Protein AF-A0A7S1CWK2-F1 (afdb_monomer_lite)

Foldseek 3Di:
DDDDDDDDDDDDDDDDDDDDDDDDDVVVVVVVVVVVVVVVPDDDDQPLVVVQVVLCVQQVPVCVVVDPDPPDAQCCVVQDDPNHGPDPDDDDPVCCQPVVVVVCVVVVNPDHDDPCVVVVVQCPPCVPDPRPRDDPVSHALSSLVSCCVRHVVSCVVVVHDRDHRDPPPPPPDDDDDD

Organism: Cyclophora tenuis (NCBI:txid216820)

Structure (mmCIF, N/CA/C/O backbone):
data_AF-A0A7S1CWK2-F1
#
_entry.id   AF-A0A7S1CWK2-F1
#
loop_
_atom_site.group_PDB
_atom_site.id
_atom_site.type_symbol
_atom_site.label_atom_id
_atom_site.label_alt_id
_atom_site.label_comp_id
_atom_site.label_asym_id
_atom_site.label_entity_id
_atom_site.label_seq_id
_atom_site.pdbx_PDB_ins_code
_atom_site.Cartn_x
_atom_site.Cartn_y
_atom_site.Cartn_z
_atom_site.occupancy
_atom_site.B_iso_or_equiv
_atom_site.auth_seq_id
_atom_site.auth_comp_id
_atom_site.auth_asym_id
_atom_site.auth_atom_id
_atom_site.pdbx_PDB_model_num
ATOM 1 N N . GLU A 1 1 ? 117.068 3.531 0.706 1.00 40.19 1 GLU A N 1
ATOM 2 C CA . GLU A 1 1 ? 115.937 3.040 -0.100 1.00 40.19 1 GLU A CA 1
ATOM 3 C C . GLU A 1 1 ? 114.768 2.794 0.841 1.00 40.19 1 GLU A C 1
ATOM 5 O O . GLU A 1 1 ? 114.912 2.016 1.772 1.00 40.19 1 GLU A O 1
ATOM 10 N N . ALA A 1 2 ? 113.680 3.547 0.678 1.00 37.84 2 ALA A N 1
ATOM 11 C CA . ALA A 1 2 ? 112.363 3.158 1.185 1.00 37.84 2 ALA A CA 1
ATOM 12 C C . ALA A 1 2 ? 111.675 2.345 0.073 1.00 37.84 2 ALA A C 1
ATOM 14 O O . ALA A 1 2 ? 111.976 2.580 -1.102 1.00 37.84 2 ALA A O 1
ATOM 15 N N . PRO A 1 3 ? 110.826 1.370 0.424 1.00 41.75 3 PRO A N 1
ATOM 16 C CA . PRO A 1 3 ? 109.415 1.683 0.697 1.00 41.75 3 PRO A CA 1
ATOM 17 C C . PRO A 1 3 ? 108.922 0.980 1.983 1.00 41.75 3 PRO A C 1
ATOM 19 O O . PRO A 1 3 ? 109.373 -0.113 2.297 1.00 41.75 3 PRO A O 1
ATOM 22 N N . SER A 1 4 ? 108.143 1.580 2.892 1.00 32.56 4 SER A N 1
ATOM 23 C CA . SER A 1 4 ? 106.809 2.206 2.790 1.00 32.56 4 SER A CA 1
ATOM 24 C C . SER A 1 4 ? 105.721 1.254 2.273 1.00 32.56 4 SER A C 1
ATOM 26 O O . SER A 1 4 ? 105.600 1.056 1.066 1.00 32.56 4 SER A O 1
ATOM 28 N N . GLY A 1 5 ? 104.905 0.718 3.186 1.00 33.06 5 GLY A N 1
ATOM 29 C CA . GLY A 1 5 ? 103.681 -0.019 2.861 1.00 33.06 5 GLY A CA 1
ATOM 30 C C . GLY A 1 5 ? 103.165 -0.834 4.045 1.00 33.06 5 GLY A C 1
ATOM 31 O O . GLY A 1 5 ? 103.691 -1.901 4.320 1.00 33.06 5 GLY A O 1
ATOM 32 N N . GLU A 1 6 ? 102.185 -0.275 4.744 1.00 34.53 6 GLU A N 1
ATOM 33 C CA . GLU A 1 6 ? 101.617 -0.637 6.048 1.00 34.53 6 GLU A CA 1
ATOM 34 C C . GLU A 1 6 ? 101.060 -2.072 6.222 1.00 34.53 6 GLU A C 1
ATOM 36 O O . GLU A 1 6 ? 100.393 -2.633 5.355 1.00 34.53 6 GLU A O 1
ATOM 41 N N . SER A 1 7 ? 101.318 -2.591 7.429 1.00 34.97 7 SER A N 1
ATOM 42 C CA . SER A 1 7 ? 100.528 -3.499 8.290 1.00 34.97 7 SER A CA 1
ATOM 43 C C . SER A 1 7 ? 99.052 -3.075 8.430 1.00 34.97 7 SER A C 1
ATOM 45 O O . SER A 1 7 ? 98.755 -1.900 8.269 1.00 34.97 7 SER A O 1
ATOM 47 N N . ASP A 1 8 ? 98.068 -3.838 8.900 1.00 31.36 8 ASP A N 1
ATOM 48 C CA . ASP A 1 8 ? 97.868 -5.240 9.263 1.00 31.36 8 ASP A CA 1
ATOM 49 C C . ASP A 1 8 ? 96.345 -5.385 9.533 1.00 31.36 8 ASP A C 1
ATOM 51 O O . ASP A 1 8 ? 95.727 -4.493 10.108 1.00 31.36 8 ASP A O 1
ATOM 55 N N . VAL A 1 9 ? 95.781 -6.517 9.098 1.00 33.94 9 VAL A N 1
ATOM 56 C CA . VAL A 1 9 ? 94.898 -7.457 9.834 1.00 33.94 9 VAL A CA 1
ATOM 57 C C . VAL A 1 9 ? 93.521 -7.027 10.410 1.00 33.94 9 VAL A C 1
ATOM 59 O O . VAL A 1 9 ? 93.439 -6.340 11.419 1.00 33.94 9 VAL A O 1
ATOM 62 N N . ALA A 1 10 ? 92.490 -7.683 9.831 1.00 29.28 10 ALA A N 1
ATOM 63 C CA . ALA A 1 10 ? 91.243 -8.275 10.389 1.00 29.28 10 ALA A CA 1
ATOM 64 C C . ALA A 1 10 ? 90.235 -7.353 11.124 1.00 29.28 10 ALA A C 1
ATOM 66 O O . ALA A 1 10 ? 90.576 -6.298 11.620 1.00 29.28 10 ALA A O 1
ATOM 67 N N . GLU A 1 11 ? 88.935 -7.623 11.250 1.00 29.91 11 GLU A N 1
ATOM 68 C CA . GLU A 1 11 ? 88.081 -8.802 11.098 1.00 29.91 11 GLU A CA 1
ATOM 69 C C . GLU A 1 11 ? 86.623 -8.282 11.096 1.00 29.91 11 GLU A C 1
ATOM 71 O O . GLU A 1 11 ? 86.326 -7.313 11.795 1.00 29.91 11 GLU A O 1
ATOM 76 N N . SER A 1 12 ? 85.703 -8.901 10.353 1.00 31.89 12 SER A N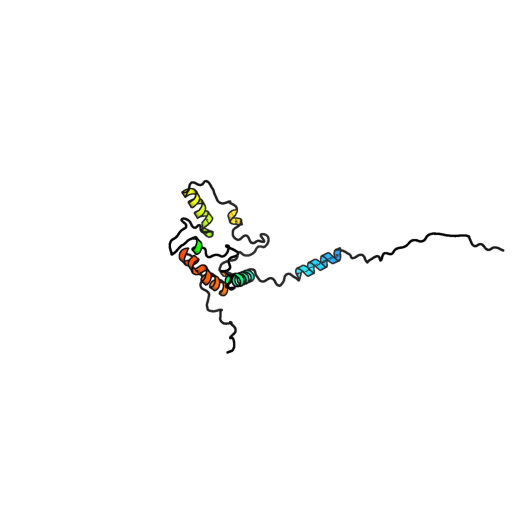 1
ATOM 77 C CA . SER A 1 12 ? 84.374 -9.325 10.847 1.00 31.89 12 SER A CA 1
ATOM 78 C C . SER A 1 12 ? 83.407 -9.616 9.696 1.00 31.89 12 SER A C 1
ATOM 80 O O . SER A 1 12 ? 83.100 -8.788 8.842 1.00 31.89 12 SER A O 1
ATOM 82 N N . VAL A 1 13 ? 82.932 -10.855 9.703 1.00 37.34 13 VAL A N 1
ATOM 83 C CA . VAL A 1 13 ? 81.811 -11.375 8.925 1.00 37.34 13 VAL A CA 1
ATOM 84 C C . VAL A 1 13 ? 80.515 -11.044 9.670 1.00 37.34 13 VAL A C 1
ATOM 86 O O . VAL A 1 13 ? 80.454 -11.276 10.875 1.00 37.34 13 VAL A O 1
ATOM 89 N N . ASN A 1 14 ? 79.477 -10.570 8.970 1.00 31.70 14 ASN A N 1
ATOM 90 C CA . ASN A 1 14 ? 78.113 -11.104 9.104 1.00 31.70 14 ASN A CA 1
ATOM 91 C C . ASN A 1 14 ? 77.142 -10.578 8.034 1.00 31.70 14 ASN A C 1
ATOM 93 O O . ASN A 1 14 ? 77.382 -9.580 7.363 1.00 31.70 14 ASN A O 1
ATOM 97 N N . THR A 1 15 ? 76.094 -11.372 7.859 1.00 40.28 15 THR A N 1
ATOM 98 C CA . THR A 1 15 ? 75.242 -11.623 6.696 1.00 40.28 15 THR A CA 1
ATOM 99 C C . THR A 1 15 ? 74.002 -10.726 6.567 1.00 40.28 15 THR A C 1
ATOM 101 O O . THR A 1 15 ? 73.661 -9.963 7.464 1.00 40.28 15 THR A O 1
ATOM 104 N N . ASP A 1 16 ? 73.304 -10.945 5.444 1.00 32.25 16 ASP A N 1
ATOM 105 C CA . ASP A 1 16 ? 71.859 -10.784 5.200 1.00 32.25 16 ASP A CA 1
ATOM 106 C C . ASP A 1 16 ? 71.368 -9.549 4.423 1.00 32.25 16 ASP A C 1
ATOM 108 O O . ASP A 1 16 ? 71.705 -8.397 4.679 1.00 32.25 16 ASP A O 1
ATOM 112 N N . GLY A 1 17 ? 70.588 -9.849 3.376 1.00 35.91 17 GLY A N 1
ATOM 113 C CA . GLY A 1 17 ? 70.229 -8.944 2.290 1.00 35.91 17 GLY A CA 1
ATOM 114 C C . GLY A 1 17 ? 69.066 -8.000 2.570 1.00 35.91 17 GLY A C 1
ATOM 115 O O . GLY A 1 17 ? 68.264 -8.213 3.471 1.00 35.91 17 GLY A O 1
ATOM 116 N N . ASN A 1 18 ? 68.919 -6.994 1.705 1.00 32.91 18 ASN A N 1
ATOM 117 C CA . ASN A 1 18 ? 67.620 -6.395 1.416 1.00 32.91 18 ASN A CA 1
ATOM 118 C C . ASN A 1 18 ? 67.660 -5.615 0.092 1.00 32.91 18 ASN A C 1
ATOM 120 O O . ASN A 1 18 ? 68.488 -4.724 -0.093 1.00 32.91 18 ASN A O 1
ATOM 124 N N . ALA A 1 19 ? 66.756 -5.945 -0.827 1.00 39.72 19 ALA A N 1
ATOM 125 C CA . ALA A 1 19 ? 66.529 -5.198 -2.054 1.00 39.72 19 ALA A CA 1
ATOM 126 C C . ALA A 1 19 ? 65.709 -3.937 -1.735 1.00 39.72 19 ALA A C 1
ATOM 128 O O . ALA A 1 19 ? 64.554 -4.032 -1.317 1.00 39.72 19 ALA A O 1
ATOM 129 N N . GLN A 1 20 ? 66.273 -2.746 -1.947 1.00 33.59 20 GLN A N 1
ATOM 130 C CA . GLN A 1 20 ? 65.508 -1.504 -1.828 1.00 33.59 20 GLN A CA 1
ATOM 131 C C . GLN A 1 20 ? 64.636 -1.302 -3.077 1.00 33.59 20 GLN A C 1
ATOM 133 O O . GLN A 1 20 ? 65.123 -1.063 -4.180 1.00 33.59 20 GLN A O 1
ATOM 138 N N . SER A 1 21 ? 63.326 -1.438 -2.874 1.00 37.03 21 SER A N 1
ATOM 139 C CA . SER A 1 21 ? 62.269 -1.193 -3.861 1.00 37.03 21 SER A CA 1
ATOM 140 C C . SER A 1 21 ? 62.138 0.303 -4.201 1.00 37.03 21 SER A C 1
ATOM 142 O O . SER A 1 21 ? 62.436 1.147 -3.352 1.00 37.03 21 SER A O 1
ATOM 144 N N . PRO A 1 22 ? 61.657 0.664 -5.407 1.00 39.69 22 PRO A N 1
ATOM 145 C CA . PRO A 1 22 ? 61.493 2.058 -5.804 1.00 39.69 22 PRO A CA 1
ATOM 146 C C . PRO A 1 22 ? 60.346 2.732 -5.037 1.00 39.69 22 PRO A C 1
ATOM 148 O O . PRO A 1 22 ? 59.266 2.165 -4.862 1.00 39.69 22 PRO A O 1
ATOM 151 N N . ILE A 1 23 ? 60.587 3.970 -4.603 1.00 40.19 23 ILE A N 1
ATOM 152 C CA . ILE A 1 23 ? 59.608 4.840 -3.946 1.00 40.19 23 ILE A CA 1
ATOM 153 C C . ILE A 1 23 ? 58.534 5.219 -4.973 1.00 40.19 23 ILE A C 1
ATOM 155 O O . ILE A 1 23 ? 58.811 5.932 -5.937 1.00 40.19 23 ILE A O 1
ATOM 159 N N . ILE A 1 24 ? 57.306 4.739 -4.774 1.00 43.16 24 ILE A N 1
ATOM 160 C CA . ILE A 1 24 ? 56.145 5.141 -5.571 1.00 43.16 24 ILE A CA 1
ATOM 161 C C . ILE A 1 24 ? 55.547 6.409 -4.953 1.00 43.16 24 ILE A C 1
ATOM 163 O O . ILE A 1 24 ? 55.112 6.396 -3.802 1.00 43.16 24 ILE A O 1
ATOM 167 N N . ASP A 1 25 ? 55.497 7.491 -5.733 1.00 45.69 25 ASP A N 1
ATOM 168 C CA . ASP A 1 25 ? 54.813 8.735 -5.375 1.00 45.69 25 ASP A CA 1
ATOM 169 C C . ASP A 1 25 ? 53.294 8.497 -5.249 1.00 45.69 25 ASP A C 1
ATOM 171 O O . ASP A 1 25 ? 52.565 8.263 -6.220 1.00 45.69 25 ASP A O 1
ATOM 175 N N . ILE A 1 26 ? 52.818 8.539 -4.006 1.00 46.59 26 ILE A N 1
ATOM 176 C CA . ILE A 1 26 ? 51.434 8.271 -3.603 1.00 46.59 26 ILE A CA 1
ATOM 177 C C . ILE A 1 26 ? 50.473 9.347 -4.162 1.00 46.59 26 ILE A C 1
ATOM 179 O O . ILE A 1 26 ? 49.282 9.074 -4.351 1.00 46.59 26 ILE A O 1
ATOM 183 N N . GLY A 1 27 ? 50.973 10.541 -4.513 1.00 40.69 27 GLY A N 1
ATOM 184 C CA . GLY A 1 27 ? 50.171 11.636 -5.068 1.00 40.69 27 GLY A CA 1
ATOM 185 C C . GLY A 1 27 ? 49.580 11.315 -6.446 1.00 40.69 27 GLY A C 1
ATOM 186 O O . GLY A 1 27 ? 48.373 11.477 -6.663 1.00 40.69 27 GLY A O 1
ATOM 187 N N . GLN A 1 28 ? 50.398 10.759 -7.344 1.00 42.66 28 GLN A N 1
ATOM 188 C CA . GLN A 1 28 ? 50.012 10.342 -8.704 1.00 42.66 28 GLN A CA 1
ATOM 189 C C . GLN A 1 28 ? 49.011 9.170 -8.708 1.00 42.66 28 GLN A C 1
ATOM 191 O O . GLN A 1 28 ? 48.104 9.099 -9.544 1.00 42.66 28 GLN A O 1
ATOM 196 N N . LEU A 1 29 ? 49.113 8.271 -7.724 1.00 40.38 29 LEU A N 1
ATOM 197 C CA . LEU A 1 29 ? 48.190 7.145 -7.546 1.00 40.38 29 LEU A CA 1
ATOM 198 C C . LEU A 1 29 ? 46.779 7.573 -7.115 1.00 40.38 29 LEU A C 1
ATOM 200 O O . LEU A 1 29 ? 45.818 6.848 -7.395 1.00 40.38 29 LEU A O 1
ATOM 204 N N . SER A 1 30 ? 46.631 8.723 -6.447 1.00 48.22 30 SER A N 1
ATOM 205 C CA . SER A 1 30 ? 45.319 9.239 -6.030 1.00 48.22 30 SER A CA 1
ATOM 206 C C . SER A 1 30 ? 44.558 9.905 -7.185 1.00 48.22 30 SER A C 1
ATOM 208 O O . SER A 1 30 ? 43.342 9.740 -7.307 1.00 48.22 30 SER A O 1
ATOM 210 N N . PHE A 1 31 ? 45.276 10.582 -8.087 1.00 44.25 31 PHE A N 1
ATOM 211 C CA . PHE A 1 31 ? 44.689 11.294 -9.224 1.00 44.25 31 PHE A CA 1
ATOM 212 C C . PHE A 1 31 ? 44.187 10.326 -10.305 1.00 44.25 31 PHE A C 1
ATOM 214 O O . PHE A 1 31 ? 43.069 10.461 -10.809 1.00 44.25 31 PHE A O 1
ATOM 221 N N . ASN A 1 32 ? 44.961 9.273 -10.587 1.00 42.47 32 ASN A N 1
ATOM 222 C CA . ASN A 1 32 ? 44.579 8.241 -11.554 1.00 42.47 32 ASN A CA 1
ATOM 223 C C . ASN A 1 32 ? 43.455 7.322 -11.042 1.00 42.47 32 ASN A C 1
ATOM 225 O O . ASN A 1 32 ? 42.659 6.826 -11.840 1.00 42.47 32 ASN A O 1
ATOM 229 N N . ARG A 1 33 ? 43.306 7.150 -9.718 1.00 48.28 33 ARG A N 1
ATOM 230 C CA . ARG A 1 33 ? 42.154 6.438 -9.135 1.00 48.28 33 ARG A CA 1
ATOM 231 C C . ARG A 1 33 ? 40.845 7.218 -9.252 1.00 48.28 33 ARG A C 1
ATOM 233 O O . ARG A 1 33 ? 39.818 6.606 -9.525 1.00 48.28 33 ARG A O 1
ATOM 240 N N . ARG A 1 34 ? 40.867 8.550 -9.119 1.00 46.97 34 ARG A N 1
ATOM 241 C CA . ARG A 1 34 ? 39.650 9.371 -9.270 1.00 46.97 34 ARG A CA 1
ATOM 242 C C . ARG A 1 34 ? 39.122 9.388 -10.703 1.00 46.97 34 ARG A C 1
ATOM 244 O O . ARG A 1 34 ? 37.917 9.285 -10.891 1.00 46.97 34 ARG A O 1
ATOM 251 N N . ARG A 1 35 ? 39.996 9.418 -11.717 1.00 46.28 35 ARG A N 1
ATOM 252 C CA . ARG A 1 35 ? 39.559 9.291 -13.121 1.00 46.28 35 ARG A CA 1
ATOM 253 C C . ARG A 1 35 ? 39.016 7.903 -13.460 1.00 46.28 35 ARG A C 1
ATOM 255 O O . ARG A 1 35 ? 38.058 7.816 -14.216 1.00 46.28 35 ARG A O 1
ATOM 262 N N . ARG A 1 36 ? 39.561 6.839 -12.860 1.00 40.25 36 ARG A N 1
ATOM 263 C CA . ARG A 1 36 ? 39.054 5.469 -13.054 1.00 40.25 36 ARG A CA 1
ATOM 264 C C . ARG A 1 36 ? 37.696 5.235 -12.387 1.00 40.25 36 ARG A C 1
ATOM 266 O O . ARG A 1 36 ? 36.904 4.460 -12.898 1.00 40.25 36 ARG A O 1
ATOM 273 N N . LEU A 1 37 ? 37.416 5.917 -11.276 1.00 44.62 37 LEU A N 1
ATOM 274 C CA . LEU A 1 37 ? 36.109 5.862 -10.613 1.00 44.62 37 LEU A CA 1
ATOM 275 C C . LEU A 1 37 ? 35.048 6.717 -11.321 1.00 44.62 37 LEU A C 1
ATOM 277 O O . LEU A 1 37 ? 33.884 6.339 -11.322 1.00 44.62 37 LEU A O 1
ATOM 281 N N . LEU A 1 38 ? 35.446 7.805 -11.986 1.00 44.56 38 LEU A N 1
ATOM 282 C CA . LEU A 1 38 ? 34.552 8.596 -12.842 1.00 44.56 38 LEU A CA 1
ATOM 283 C C . LEU A 1 38 ? 34.262 7.926 -14.199 1.00 44.56 38 LEU A C 1
ATOM 285 O O . LEU A 1 38 ? 33.244 8.223 -14.809 1.00 44.56 38 LEU A O 1
ATOM 289 N N . SER A 1 39 ? 35.112 7.004 -14.667 1.00 44.00 39 SER A N 1
ATOM 290 C CA . SER A 1 39 ? 34.847 6.196 -15.871 1.00 44.00 39 SER A CA 1
ATOM 291 C C . SER A 1 39 ? 34.128 4.871 -15.588 1.00 44.00 39 SER A C 1
ATOM 293 O O . SER A 1 39 ? 33.883 4.114 -16.518 1.00 44.00 39 SER A O 1
ATOM 295 N N . LEU A 1 40 ? 33.841 4.556 -14.319 1.00 44.44 40 LEU A N 1
ATOM 296 C CA . LEU A 1 40 ? 33.123 3.346 -13.891 1.00 44.44 40 LEU A CA 1
ATOM 297 C C . LEU A 1 40 ? 31.667 3.636 -13.480 1.00 44.44 40 LEU A C 1
ATOM 299 O O . LEU A 1 40 ? 30.990 2.748 -12.972 1.00 44.44 40 LEU A O 1
ATOM 303 N N . SER A 1 41 ? 31.174 4.863 -13.688 1.00 51.47 41 SER A N 1
ATOM 304 C CA . SER A 1 41 ? 29.821 5.286 -13.294 1.00 51.47 41 SER A CA 1
ATOM 305 C C . SER A 1 41 ? 28.856 5.460 -14.477 1.00 51.47 41 SER A C 1
ATOM 307 O O . SER A 1 41 ? 28.029 6.368 -14.448 1.00 51.47 41 SER A O 1
ATOM 309 N N . LEU A 1 42 ? 28.970 4.645 -15.529 1.00 54.53 42 LEU A N 1
ATOM 310 C CA . LEU A 1 42 ? 28.197 4.839 -16.767 1.00 54.53 42 LEU A CA 1
ATOM 311 C C . LEU A 1 42 ? 27.297 3.671 -17.193 1.00 54.53 42 LEU A C 1
ATOM 313 O O . LEU A 1 42 ? 26.751 3.745 -18.280 1.00 54.53 42 LEU A O 1
ATOM 317 N N . ASP A 1 43 ? 27.059 2.676 -16.331 1.00 59.38 43 ASP A N 1
ATOM 318 C CA . ASP A 1 43 ? 26.145 1.555 -16.631 1.00 59.38 43 ASP A CA 1
ATOM 319 C C . ASP A 1 43 ? 25.229 1.202 -15.442 1.00 59.38 43 ASP A C 1
ATOM 321 O O . ASP A 1 43 ? 25.024 0.031 -15.124 1.00 59.38 43 ASP A O 1
ATOM 325 N N . ARG A 1 44 ? 24.713 2.194 -14.706 1.00 67.38 44 ARG A N 1
ATOM 326 C CA . ARG A 1 44 ? 23.560 1.936 -13.829 1.00 67.38 44 ARG A CA 1
ATOM 327 C C . ARG A 1 44 ? 22.299 2.265 -14.601 1.00 67.38 44 ARG A C 1
ATOM 329 O O . ARG A 1 44 ? 22.210 3.346 -15.181 1.00 67.38 44 ARG A O 1
ATOM 336 N N . ASP A 1 45 ? 21.355 1.334 -14.600 1.00 80.94 45 ASP A N 1
ATOM 337 C CA . ASP A 1 45 ? 20.040 1.591 -15.159 1.00 80.94 45 ASP A CA 1
ATOM 338 C C . ASP A 1 45 ? 19.393 2.782 -14.431 1.00 80.94 45 ASP A C 1
ATOM 340 O O . ASP A 1 45 ? 19.665 3.019 -13.245 1.00 80.94 45 ASP A O 1
ATOM 344 N N . PRO A 1 46 ? 18.531 3.554 -15.112 1.00 83.12 46 PRO A N 1
ATOM 345 C CA . PRO A 1 46 ? 17.759 4.586 -14.441 1.00 83.12 46 PRO A CA 1
ATOM 346 C C . PRO A 1 46 ? 16.886 3.963 -13.332 1.00 83.12 46 PRO A C 1
ATOM 348 O O . PRO A 1 46 ? 16.436 2.821 -13.483 1.00 83.12 46 PRO A O 1
ATOM 351 N N . PRO A 1 47 ? 16.594 4.693 -12.237 1.00 83.06 47 PRO A N 1
ATOM 352 C CA . PRO A 1 47 ? 15.850 4.163 -11.087 1.00 83.06 47 PRO A CA 1
ATOM 353 C C . PRO A 1 47 ? 14.520 3.485 -11.446 1.00 83.06 47 PRO A C 1
ATOM 355 O O . PRO A 1 47 ? 14.142 2.484 -10.840 1.00 83.06 47 PRO A O 1
ATOM 358 N N . GLN A 1 48 ? 13.828 3.997 -12.465 1.00 87.00 48 GLN A N 1
ATOM 359 C CA . GLN A 1 48 ? 12.595 3.417 -12.992 1.00 87.00 48 GLN A CA 1
ATOM 360 C C . GLN A 1 48 ? 12.817 2.014 -13.561 1.00 87.00 48 GLN A C 1
ATOM 362 O O . GLN A 1 48 ? 12.045 1.095 -13.293 1.00 87.00 48 GLN A O 1
ATOM 367 N N . LEU A 1 49 ? 13.885 1.826 -14.336 1.00 88.69 49 LEU A N 1
ATOM 368 C CA . LEU A 1 49 ? 14.200 0.535 -14.934 1.00 88.69 49 LEU A CA 1
ATOM 369 C C . LEU A 1 49 ? 14.638 -0.472 -13.863 1.00 88.69 49 LEU A C 1
ATOM 371 O O . LEU A 1 49 ? 14.198 -1.620 -13.898 1.00 88.69 49 LEU A O 1
ATOM 375 N N . GLU A 1 50 ? 15.419 -0.035 -12.873 1.00 88.62 50 GLU A N 1
ATOM 376 C CA . GLU A 1 50 ? 15.774 -0.860 -11.708 1.00 88.62 50 GLU A CA 1
ATOM 377 C C . GLU A 1 50 ? 14.531 -1.327 -10.936 1.00 88.62 50 GLU A C 1
ATOM 379 O O . GLU A 1 50 ? 14.410 -2.509 -10.604 1.00 88.62 50 GLU A O 1
ATOM 384 N N . LEU A 1 51 ? 13.561 -0.434 -10.699 1.00 88.50 51 LEU A N 1
ATOM 385 C CA . LEU A 1 51 ? 12.304 -0.803 -10.047 1.00 88.50 51 LEU A CA 1
ATOM 386 C C . LEU A 1 51 ? 11.544 -1.859 -10.839 1.00 88.50 51 LEU A C 1
ATOM 388 O O . LEU A 1 51 ? 11.139 -2.865 -10.263 1.00 88.50 51 LEU A O 1
ATOM 392 N N . ASN A 1 52 ? 11.340 -1.645 -12.137 1.00 94.00 52 ASN A N 1
ATOM 393 C CA . ASN A 1 52 ? 10.574 -2.582 -12.952 1.00 94.00 52 ASN A CA 1
ATOM 394 C C . ASN A 1 52 ? 11.263 -3.949 -13.022 1.00 94.00 52 ASN A C 1
ATOM 396 O O . ASN A 1 52 ? 10.623 -4.964 -12.758 1.00 94.00 52 ASN A O 1
ATOM 400 N N . LYS A 1 53 ? 12.589 -3.992 -13.219 1.00 92.25 53 LYS A N 1
ATOM 401 C CA . LYS A 1 53 ? 13.367 -5.242 -13.141 1.00 92.25 53 LYS A CA 1
ATOM 402 C C . LYS A 1 53 ? 13.195 -5.938 -11.793 1.00 92.25 53 LYS A C 1
ATOM 404 O O . LYS A 1 53 ? 13.017 -7.159 -11.742 1.00 92.25 53 LYS A O 1
ATOM 409 N N . TRP A 1 54 ? 13.216 -5.179 -10.697 1.00 88.38 54 TRP A N 1
ATOM 410 C CA . TRP A 1 54 ? 12.968 -5.719 -9.365 1.00 88.38 54 TRP A CA 1
ATOM 411 C C . TRP A 1 54 ? 11.550 -6.291 -9.242 1.00 88.38 54 TRP A C 1
ATOM 413 O O . TRP A 1 54 ? 11.405 -7.427 -8.786 1.00 88.38 54 TRP A O 1
ATOM 423 N N . ILE A 1 55 ? 10.519 -5.569 -9.693 1.00 90.88 55 ILE A N 1
ATOM 424 C CA . ILE A 1 55 ? 9.121 -6.027 -9.674 1.00 90.88 55 ILE A CA 1
ATOM 425 C C . ILE A 1 55 ? 8.981 -7.311 -10.489 1.00 90.88 55 ILE A C 1
ATOM 427 O O . ILE A 1 55 ? 8.489 -8.309 -9.963 1.00 90.88 55 ILE A O 1
ATOM 431 N N . HIS A 1 56 ? 9.470 -7.334 -11.730 1.00 92.69 56 HIS A N 1
ATOM 432 C CA . HIS A 1 56 ? 9.406 -8.506 -12.607 1.00 92.69 56 HIS A CA 1
ATOM 433 C C . HIS A 1 56 ? 10.069 -9.717 -11.960 1.00 92.69 56 HIS A C 1
ATOM 435 O O . HIS A 1 56 ? 9.497 -10.804 -11.924 1.00 92.69 56 HIS A O 1
ATOM 441 N N . HIS A 1 57 ? 11.253 -9.532 -11.378 1.00 88.00 57 HIS A N 1
ATOM 442 C CA . HIS A 1 57 ? 11.962 -10.603 -10.693 1.00 88.00 57 HIS A CA 1
ATOM 443 C C . HIS A 1 57 ? 11.197 -11.106 -9.454 1.00 88.00 57 HIS A C 1
ATOM 445 O O . HIS A 1 57 ? 11.088 -12.317 -9.221 1.00 88.00 57 HIS A O 1
ATOM 451 N N . LYS A 1 58 ? 10.658 -10.190 -8.639 1.00 85.62 58 LYS A N 1
ATOM 452 C CA . LYS A 1 58 ? 9.981 -10.538 -7.382 1.00 85.62 58 LYS A CA 1
ATOM 453 C C . LYS A 1 58 ? 8.584 -11.114 -7.581 1.00 85.62 58 LYS A C 1
ATOM 455 O O . LYS A 1 58 ? 8.218 -11.995 -6.805 1.00 85.62 58 LYS A O 1
ATOM 460 N N . LEU A 1 59 ? 7.836 -10.630 -8.566 1.00 87.94 59 LEU A N 1
ATOM 461 C CA . LEU A 1 59 ? 6.443 -11.003 -8.814 1.00 87.94 59 LEU A CA 1
ATOM 462 C C . LEU A 1 59 ? 6.314 -12.053 -9.926 1.00 87.94 59 LEU A C 1
ATOM 464 O O . LEU A 1 59 ? 5.540 -12.995 -9.791 1.00 87.94 59 LEU A O 1
ATOM 468 N N . GLY A 1 60 ? 7.124 -11.964 -10.983 1.00 85.94 60 GLY A N 1
ATOM 469 C CA . GLY A 1 60 ? 7.051 -12.854 -12.148 1.00 85.94 60 GLY A CA 1
ATOM 470 C C . GLY A 1 60 ? 7.680 -14.237 -11.957 1.00 85.94 60 GLY A C 1
ATOM 471 O O . GLY A 1 60 ? 7.466 -15.128 -12.771 1.00 85.94 60 GLY A O 1
ATOM 472 N N . SER A 1 61 ? 8.441 -14.471 -10.882 1.00 77.00 61 SER A N 1
ATOM 473 C CA . SER A 1 61 ? 9.134 -15.755 -10.671 1.00 77.00 61 SER A CA 1
ATOM 474 C C . SER A 1 61 ? 8.233 -16.907 -10.201 1.00 77.00 61 SER A C 1
ATOM 476 O O . SER A 1 61 ? 8.736 -18.010 -9.988 1.00 77.00 61 SER A O 1
ATOM 478 N N . GLY A 1 62 ? 6.935 -16.677 -9.957 1.00 66.38 62 GLY A N 1
ATOM 479 C CA . GLY A 1 62 ? 5.991 -17.687 -9.438 1.00 66.38 62 GLY A CA 1
ATOM 480 C C . GLY A 1 62 ? 6.305 -18.195 -8.019 1.00 66.38 62 GLY A C 1
ATOM 481 O O . GLY A 1 62 ? 5.494 -18.871 -7.393 1.00 66.38 62 GLY A O 1
ATOM 482 N N . ARG A 1 63 ? 7.464 -17.819 -7.460 1.00 62.81 63 ARG A N 1
ATOM 483 C CA . ARG A 1 63 ? 7.925 -18.136 -6.099 1.00 62.81 63 ARG A CA 1
ATOM 484 C C . ARG A 1 63 ? 7.306 -17.247 -5.029 1.00 62.81 63 ARG A C 1
ATOM 486 O O . ARG A 1 63 ? 7.662 -17.361 -3.862 1.00 62.81 63 ARG A O 1
ATOM 493 N N . PHE A 1 64 ? 6.377 -16.380 -5.412 1.00 58.59 64 PHE A N 1
ATOM 494 C CA . PHE A 1 64 ? 5.683 -15.480 -4.503 1.00 58.59 64 PHE A CA 1
ATOM 495 C C . PHE A 1 64 ? 4.977 -16.224 -3.353 1.00 58.59 64 PHE A C 1
ATOM 497 O O . PHE A 1 64 ? 4.899 -15.715 -2.239 1.00 58.59 64 PHE A O 1
ATOM 504 N N . LEU A 1 65 ? 4.555 -17.469 -3.602 1.00 55.59 65 LEU A N 1
ATOM 505 C CA . LEU A 1 65 ? 3.901 -18.336 -2.619 1.00 55.59 65 LEU A CA 1
ATOM 506 C C . LEU A 1 65 ? 4.876 -19.103 -1.700 1.00 55.59 65 LEU A C 1
ATOM 508 O O . LEU A 1 65 ? 4.435 -19.696 -0.719 1.00 55.59 65 LEU A O 1
ATOM 512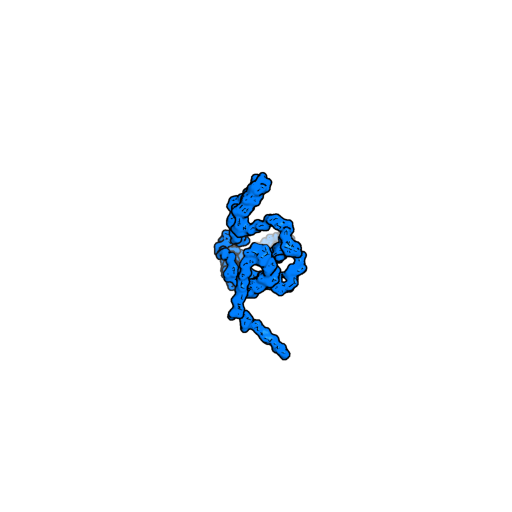 N N . HIS A 1 66 ? 6.190 -19.099 -1.968 1.00 55.22 66 HIS A N 1
ATOM 513 C CA . HIS A 1 66 ? 7.208 -19.635 -1.050 1.00 55.22 66 HIS A CA 1
ATOM 514 C C . HIS A 1 66 ? 7.719 -18.499 -0.151 1.00 55.22 66 HIS A C 1
ATOM 516 O O . HIS A 1 66 ? 8.719 -17.827 -0.404 1.00 55.22 66 HIS A O 1
ATOM 522 N N . MET A 1 67 ? 6.911 -18.239 0.870 1.00 52.81 67 MET A N 1
ATOM 523 C CA . MET A 1 67 ? 6.963 -17.108 1.788 1.00 52.81 67 MET A CA 1
ATOM 524 C C . MET A 1 67 ? 8.086 -17.213 2.825 1.00 52.81 67 MET A C 1
ATOM 526 O O . MET A 1 67 ? 7.889 -17.754 3.907 1.00 52.81 67 MET A O 1
ATOM 530 N N . GLU A 1 68 ? 9.243 -16.616 2.539 1.00 53.31 68 GLU A N 1
ATOM 531 C CA . GLU A 1 68 ? 10.218 -16.257 3.586 1.00 53.31 68 GLU A CA 1
ATOM 532 C C . GLU A 1 68 ? 10.109 -14.784 4.023 1.00 53.31 68 GLU A C 1
ATOM 534 O O . GLU A 1 68 ? 10.720 -14.386 5.009 1.00 53.31 68 GLU A O 1
ATOM 539 N N . THR A 1 69 ? 9.320 -13.946 3.334 1.00 57.53 69 THR A N 1
ATOM 540 C CA . THR A 1 69 ? 9.185 -12.522 3.690 1.00 57.53 69 THR A CA 1
ATOM 541 C C . THR A 1 69 ? 7.747 -12.019 3.560 1.00 57.53 69 THR A C 1
ATOM 543 O O . THR A 1 69 ? 7.263 -11.753 2.461 1.00 57.53 69 THR A O 1
ATOM 546 N N . ALA A 1 70 ? 7.087 -11.818 4.707 1.00 64.56 70 ALA A N 1
ATOM 547 C CA . ALA A 1 70 ? 5.713 -11.310 4.839 1.00 64.56 70 ALA A CA 1
ATOM 548 C C . ALA A 1 70 ? 5.480 -9.918 4.210 1.00 64.56 70 ALA A C 1
ATOM 550 O O . ALA A 1 70 ? 4.342 -9.502 4.024 1.00 64.56 70 ALA A O 1
ATOM 551 N N . HIS A 1 71 ? 6.547 -9.209 3.832 1.00 68.56 71 HIS A N 1
ATOM 552 C CA . HIS A 1 71 ? 6.515 -7.856 3.262 1.00 68.56 71 HIS A CA 1
ATOM 553 C C . HIS A 1 71 ? 5.819 -7.731 1.900 1.00 68.56 71 HIS A C 1
ATOM 555 O O . HIS A 1 71 ? 5.705 -6.626 1.382 1.00 68.56 71 HIS A O 1
ATOM 561 N N . ARG A 1 72 ? 5.414 -8.847 1.288 1.00 76.56 72 ARG A N 1
ATOM 562 C CA . ARG A 1 72 ? 4.787 -8.872 -0.037 1.00 76.56 72 ARG A CA 1
ATOM 563 C C . ARG A 1 72 ? 3.462 -9.624 -0.043 1.00 76.56 72 ARG A C 1
ATOM 565 O O . ARG A 1 72 ? 2.943 -9.888 -1.107 1.00 76.56 72 ARG A O 1
ATOM 572 N N . LEU A 1 73 ? 2.915 -10.028 1.101 1.00 84.75 73 LEU A N 1
ATOM 573 C CA . LEU A 1 73 ? 1.632 -10.731 1.070 1.00 84.75 73 LEU A CA 1
ATOM 574 C C . LEU A 1 73 ? 0.489 -9.785 0.698 1.00 84.75 73 LEU A C 1
ATOM 576 O O . LEU A 1 73 ? 0.484 -8.649 1.177 1.00 84.75 73 LEU A O 1
ATOM 580 N N . PRO A 1 74 ? -0.491 -10.256 -0.093 1.00 90.50 74 PRO A N 1
ATOM 581 C CA . PRO A 1 74 ? -1.722 -9.520 -0.308 1.00 90.50 74 PRO A CA 1
ATOM 582 C C . PRO A 1 74 ? -2.396 -9.204 1.028 1.00 90.50 74 PRO A C 1
ATOM 584 O O . PRO A 1 74 ? -2.561 -10.078 1.886 1.00 90.50 74 PRO A O 1
ATOM 587 N N . GLN A 1 75 ? -2.765 -7.943 1.216 1.00 90.94 75 GLN A N 1
ATOM 588 C CA . GLN A 1 75 ? -3.299 -7.441 2.478 1.00 90.94 75 GLN A CA 1
ATOM 589 C C . GLN A 1 75 ? -4.694 -7.998 2.770 1.00 90.94 75 GLN A C 1
ATOM 591 O O . GLN A 1 75 ? -5.030 -8.221 3.935 1.00 90.94 75 GLN A O 1
ATOM 596 N N . HIS A 1 76 ? -5.495 -8.290 1.739 1.00 91.88 76 HIS A N 1
ATOM 597 C CA . HIS A 1 76 ? -6.839 -8.842 1.896 1.00 91.88 76 HIS A CA 1
ATOM 598 C C . HIS A 1 76 ? -6.845 -10.152 2.687 1.00 91.88 76 HIS A C 1
ATOM 600 O O . HIS A 1 76 ? -7.797 -10.396 3.421 1.00 91.88 76 HIS A O 1
ATOM 606 N N . LEU A 1 77 ? -5.767 -10.945 2.621 1.00 90.62 77 LEU A N 1
ATOM 607 C CA . LEU A 1 77 ? -5.621 -12.193 3.380 1.00 90.62 77 LEU A CA 1
ATOM 608 C C . LEU A 1 77 ? -5.615 -11.981 4.903 1.00 90.62 77 LEU A C 1
ATOM 610 O O . LEU A 1 77 ? -5.880 -12.917 5.654 1.00 90.62 77 LEU A O 1
ATOM 614 N N . TYR A 1 78 ? -5.316 -10.763 5.360 1.00 89.69 78 TYR A N 1
ATOM 615 C CA . TYR A 1 78 ? -5.295 -10.382 6.775 1.00 89.69 78 TYR A CA 1
ATOM 616 C C . TYR A 1 78 ? -6.484 -9.512 7.179 1.00 89.69 78 TYR A C 1
ATOM 618 O O . TYR A 1 78 ? -6.805 -9.422 8.362 1.00 89.69 78 TYR A O 1
ATOM 626 N N . VAL A 1 79 ? -7.134 -8.870 6.209 1.00 93.31 79 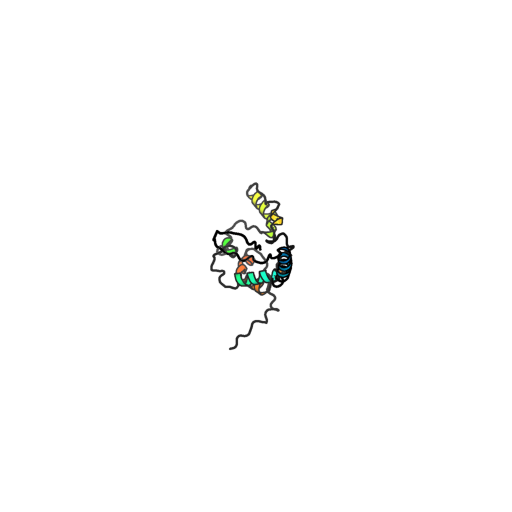VAL A N 1
ATOM 627 C CA . VAL A 1 79 ? -8.289 -7.999 6.450 1.00 93.31 79 VAL A CA 1
ATOM 628 C C . VAL A 1 79 ? -9.605 -8.770 6.345 1.00 93.31 79 VAL A C 1
ATOM 630 O O . VAL A 1 79 ? -10.542 -8.460 7.080 1.00 93.31 79 VAL A O 1
ATOM 633 N N . TYR A 1 80 ? -9.678 -9.785 5.482 1.00 92.44 80 TYR A N 1
ATOM 634 C CA . TYR A 1 80 ? -10.905 -10.504 5.149 1.00 92.44 80 TYR A CA 1
ATOM 635 C C . TYR A 1 80 ? -10.762 -12.020 5.313 1.00 92.44 80 TYR A C 1
ATOM 637 O O . TYR A 1 80 ? -9.706 -12.607 5.090 1.00 92.44 80 TYR A O 1
ATOM 645 N N . LYS A 1 81 ? -11.875 -12.673 5.653 1.00 90.56 81 LYS A N 1
ATOM 646 C CA . LYS A 1 81 ? -12.046 -14.128 5.601 1.00 90.56 81 LYS A CA 1
ATOM 647 C C . LYS A 1 81 ? -13.410 -14.442 5.008 1.00 90.56 81 LYS A C 1
ATOM 649 O O . LYS A 1 81 ? -14.417 -14.098 5.619 1.00 90.56 81 LYS A O 1
ATOM 654 N N . ASN A 1 82 ? -13.439 -15.131 3.865 1.00 86.06 82 ASN A N 1
ATOM 655 C CA . ASN A 1 82 ? -14.675 -15.490 3.154 1.00 86.06 82 ASN A CA 1
ATOM 656 C C . ASN A 1 82 ? -15.625 -14.278 3.031 1.00 86.06 82 ASN A C 1
ATOM 658 O O . ASN A 1 82 ? -16.726 -14.297 3.578 1.00 86.06 82 ASN A O 1
ATOM 662 N N . ASP A 1 83 ? -15.130 -13.186 2.443 1.00 83.50 83 ASP A N 1
ATOM 663 C CA . ASP A 1 83 ? -15.832 -11.899 2.257 1.00 83.50 83 ASP A CA 1
ATOM 664 C C . ASP A 1 83 ? -16.227 -11.147 3.540 1.00 83.50 83 ASP A C 1
ATOM 666 O O . ASP A 1 83 ? -16.754 -10.038 3.495 1.00 83.50 83 ASP A O 1
ATOM 670 N N . THR A 1 84 ? -15.924 -11.702 4.714 1.00 90.25 84 THR A N 1
ATOM 671 C CA . THR A 1 84 ? -16.169 -11.050 6.000 1.00 90.25 84 THR A CA 1
ATOM 672 C C . THR A 1 84 ? -14.932 -10.280 6.434 1.00 90.25 84 THR A C 1
ATOM 674 O O . THR A 1 84 ? -13.863 -10.867 6.609 1.00 90.25 84 THR A O 1
ATOM 677 N N . LYS A 1 85 ? -15.072 -8.968 6.647 1.00 93.19 85 LYS A N 1
ATOM 678 C CA . LYS A 1 85 ? -14.005 -8.136 7.213 1.00 93.19 85 LYS A CA 1
ATOM 679 C C . LYS A 1 85 ? -13.758 -8.537 8.672 1.00 93.19 85 LYS A C 1
ATOM 681 O O . LYS A 1 85 ? -14.682 -8.513 9.479 1.00 93.19 85 LYS A O 1
ATOM 686 N N . LEU A 1 86 ? -12.523 -8.908 9.001 1.00 94.00 86 LEU A N 1
ATOM 687 C CA . LEU A 1 86 ? -12.101 -9.309 10.349 1.00 94.00 86 LEU A CA 1
ATOM 688 C C . LEU A 1 86 ? -11.482 -8.165 11.155 1.00 94.00 86 LEU A C 1
ATOM 690 O O . LEU A 1 86 ? -11.425 -8.238 12.378 1.00 94.00 86 LEU A O 1
ATOM 694 N N . ILE A 1 87 ? -10.976 -7.142 10.467 1.00 93.12 87 ILE A N 1
ATOM 695 C CA . ILE A 1 87 ? -10.273 -6.013 11.075 1.00 93.12 87 ILE A CA 1
ATOM 696 C C . ILE A 1 87 ? -11.200 -4.798 11.109 1.00 93.12 87 ILE A C 1
ATOM 698 O O . ILE A 1 87 ? -11.666 -4.342 10.063 1.00 93.12 87 ILE A O 1
ATOM 702 N N . ASP A 1 88 ? -11.425 -4.236 12.297 1.00 93.38 88 ASP A N 1
ATOM 703 C CA . ASP A 1 88 ? -12.297 -3.068 12.477 1.00 93.38 88 ASP A CA 1
ATOM 704 C C . ASP A 1 88 ? -11.777 -1.863 11.681 1.00 93.38 88 ASP A C 1
ATOM 706 O O . ASP A 1 88 ? -12.482 -1.281 10.846 1.00 93.38 88 ASP A O 1
ATOM 710 N N . HIS A 1 89 ? -10.489 -1.558 11.853 1.00 93.81 89 HIS A N 1
ATOM 711 C CA . HIS A 1 89 ? -9.841 -0.374 11.301 1.00 93.81 89 HIS A CA 1
ATOM 712 C C . HIS A 1 89 ? -8.639 -0.747 10.432 1.00 93.81 89 HIS A C 1
ATOM 714 O O . HIS A 1 89 ? -7.688 -1.366 10.900 1.00 93.81 89 HIS A O 1
ATOM 720 N N . VAL A 1 90 ? -8.670 -0.323 9.170 1.00 93.62 90 VAL A N 1
ATOM 721 C CA . VAL A 1 90 ? -7.530 -0.387 8.249 1.00 93.62 90 VAL A CA 1
ATOM 722 C C . VAL A 1 90 ? -7.187 1.052 7.915 1.00 93.62 90 VAL A C 1
ATOM 724 O O . VAL A 1 90 ? -8.028 1.747 7.350 1.00 93.62 90 VAL A O 1
ATOM 727 N N . LEU A 1 91 ? -6.003 1.502 8.328 1.00 93.81 91 LEU A N 1
ATOM 728 C CA . LEU A 1 91 ? -5.559 2.871 8.091 1.00 93.81 91 LEU A CA 1
ATOM 729 C C . LEU A 1 91 ? -4.795 2.959 6.775 1.00 93.81 91 LEU A C 1
ATOM 731 O O . LEU A 1 91 ? -3.870 2.183 6.529 1.00 93.81 91 LEU A O 1
ATOM 735 N N . ARG A 1 92 ? -5.162 3.937 5.958 1.00 90.69 92 ARG A N 1
ATOM 736 C CA . ARG A 1 92 ? -4.531 4.242 4.683 1.00 90.69 92 ARG A CA 1
ATOM 737 C C . ARG A 1 92 ? -3.270 5.041 4.914 1.00 90.69 92 ARG A C 1
ATOM 739 O O . ARG A 1 92 ? -3.281 6.073 5.587 1.00 90.69 92 ARG A O 1
ATOM 746 N N . TYR A 1 93 ? -2.165 4.583 4.338 1.00 86.44 93 TYR A N 1
ATOM 747 C CA . TYR A 1 93 ? -0.885 5.252 4.531 1.00 86.44 93 TYR A CA 1
ATOM 748 C C . TYR A 1 93 ? -0.919 6.689 3.999 1.00 86.44 93 TYR A C 1
ATOM 750 O O . TYR A 1 93 ? -0.348 7.581 4.619 1.00 86.44 93 TYR A O 1
ATOM 758 N N . GLU A 1 94 ? -1.614 6.935 2.890 1.00 86.62 94 GLU A N 1
ATOM 759 C CA . GLU A 1 94 ? -1.807 8.235 2.250 1.00 86.62 94 GLU A CA 1
ATOM 760 C C . GLU A 1 94 ? -2.655 9.207 3.092 1.00 86.62 94 GLU A C 1
ATOM 762 O O . GLU A 1 94 ? -2.335 10.398 3.140 1.00 86.62 94 GLU A O 1
ATOM 767 N N . GLU A 1 95 ? -3.631 8.706 3.856 1.00 90.06 95 GLU A N 1
ATOM 768 C CA . GLU A 1 95 ? -4.517 9.499 4.727 1.00 90.06 95 GLU A CA 1
ATOM 769 C C . GLU A 1 95 ? -4.109 9.457 6.214 1.00 90.06 95 GLU A C 1
ATOM 771 O O . GLU A 1 95 ? -4.791 10.041 7.064 1.00 90.06 95 GLU A O 1
ATOM 776 N N . LEU A 1 96 ? -2.975 8.819 6.535 1.00 90.62 96 LEU A N 1
ATOM 777 C CA . LEU A 1 96 ? -2.546 8.481 7.898 1.00 90.62 96 LEU A CA 1
ATOM 778 C C . LEU A 1 96 ? -2.516 9.686 8.849 1.00 90.62 96 LEU A C 1
ATOM 780 O O . LEU A 1 96 ? -2.910 9.565 10.006 1.00 90.62 96 LEU A O 1
ATOM 784 N N . GLU A 1 97 ? -2.121 10.861 8.350 1.00 89.12 97 GLU A N 1
ATOM 785 C CA . GLU A 1 97 ? -2.117 12.127 9.101 1.00 89.12 97 GLU A CA 1
ATOM 786 C C . GLU A 1 97 ? -3.487 12.491 9.678 1.00 89.12 97 GLU A C 1
ATOM 788 O O . GLU A 1 97 ? -3.574 13.142 10.717 1.00 89.12 97 GLU A O 1
ATOM 793 N N . THR A 1 98 ? -4.558 12.083 9.001 1.00 92.06 98 THR A N 1
ATOM 794 C CA . THR A 1 98 ? -5.929 12.378 9.408 1.00 92.06 98 THR A CA 1
ATOM 795 C C . THR A 1 98 ? -6.601 11.182 10.062 1.00 92.06 98 THR A C 1
ATOM 797 O O . THR A 1 98 ? -7.333 11.366 11.033 1.00 92.06 98 THR A O 1
ATOM 800 N N . GLU A 1 99 ? -6.367 9.965 9.574 1.00 94.50 99 GLU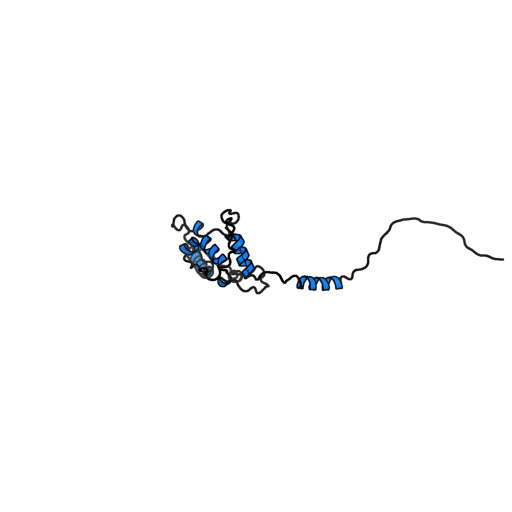 A N 1
ATOM 801 C CA . GLU A 1 99 ? -7.048 8.781 10.095 1.00 94.50 99 GLU A CA 1
ATOM 802 C C . GLU A 1 99 ? -6.476 8.325 11.437 1.00 94.50 99 GLU A C 1
ATOM 804 O O . GLU A 1 99 ? -7.240 7.954 12.329 1.00 94.50 99 GLU A O 1
ATOM 809 N N . PHE A 1 100 ? -5.155 8.411 11.630 1.00 94.88 100 PHE A N 1
ATOM 810 C CA . PHE A 1 100 ? -4.530 7.971 12.874 1.00 94.88 100 PHE A CA 1
ATOM 811 C C . PHE A 1 100 ? -4.987 8.804 14.083 1.00 94.88 100 PHE A C 1
ATOM 813 O O . PHE A 1 100 ? -5.473 8.205 15.043 1.00 94.88 100 PHE A O 1
ATOM 820 N N . PRO A 1 101 ? -4.948 10.156 14.071 1.00 94.75 101 PRO A N 1
ATOM 821 C CA . PRO A 1 101 ? -5.435 10.935 15.210 1.00 94.75 101 PRO A CA 1
ATOM 822 C C . PRO A 1 101 ? -6.929 10.734 15.479 1.00 94.75 101 PRO A C 1
ATOM 824 O O . PRO A 1 101 ? -7.337 10.684 16.638 1.00 94.75 101 PRO A O 1
ATOM 827 N N . LYS A 1 102 ? -7.749 10.571 14.427 1.00 95.44 102 LYS A N 1
ATOM 828 C CA . LYS A 1 102 ? -9.179 10.249 14.576 1.00 95.44 102 LYS A CA 1
ATOM 829 C C . LYS A 1 102 ? -9.366 8.923 15.312 1.00 95.44 102 LYS A C 1
ATOM 831 O O . LYS A 1 102 ? -10.164 8.859 16.244 1.00 95.44 102 LYS A O 1
ATOM 836 N N . LEU A 1 103 ? -8.604 7.895 14.934 1.00 96.81 103 LEU A N 1
ATOM 837 C CA . LEU A 1 103 ? -8.653 6.586 15.578 1.00 96.81 103 LEU A CA 1
ATOM 838 C C . LEU A 1 103 ? -8.184 6.648 17.037 1.00 96.81 103 LEU A C 1
ATOM 840 O O . LEU A 1 103 ? -8.846 6.114 17.923 1.00 96.81 103 LEU A O 1
ATOM 844 N N . MET A 1 104 ? -7.068 7.328 17.306 1.00 97.19 104 MET A N 1
ATOM 845 C CA . MET A 1 104 ? -6.548 7.469 18.670 1.00 97.19 104 MET A CA 1
ATOM 846 C C . MET A 1 104 ? -7.531 8.226 19.565 1.00 97.19 104 MET A C 1
ATOM 848 O O . MET A 1 104 ? -7.788 7.805 20.692 1.00 97.19 104 MET A O 1
ATOM 852 N N . SER A 1 105 ? -8.159 9.281 19.038 1.00 96.25 105 SER A N 1
ATOM 853 C CA . SER A 1 105 ? -9.211 10.013 19.743 1.00 96.25 105 SER A CA 1
ATOM 854 C C . SER A 1 105 ? -10.442 9.151 20.014 1.00 96.25 105 SER A C 1
ATOM 856 O O . SER A 1 105 ? -11.023 9.277 21.088 1.00 96.25 105 SER A O 1
ATOM 858 N N . PHE A 1 106 ? -10.843 8.286 19.076 1.00 96.69 106 PHE A N 1
ATOM 859 C CA . PHE A 1 106 ? -11.981 7.379 19.251 1.00 96.69 106 PHE A CA 1
ATOM 860 C C . PHE A 1 106 ? -11.775 6.426 20.437 1.00 96.69 106 PHE A C 1
ATOM 862 O O . PHE A 1 106 ? -12.699 6.203 21.215 1.00 96.69 106 PHE A O 1
ATOM 869 N N . TYR A 1 107 ? -10.549 5.934 20.626 1.00 97.19 107 TYR A N 1
ATOM 870 C CA . TYR A 1 107 ? -10.193 5.065 21.752 1.00 97.19 107 TYR A CA 1
ATOM 871 C C . TYR A 1 107 ? -9.721 5.811 23.011 1.00 97.19 107 TYR A C 1
ATOM 873 O O . TYR A 1 107 ? -9.400 5.172 24.012 1.00 97.19 107 TYR A O 1
ATOM 881 N N . GLY A 1 108 ? -9.652 7.145 22.988 1.00 97.00 108 GLY A N 1
ATOM 882 C CA . GLY A 1 108 ? -9.140 7.939 24.109 1.00 97.00 108 GLY A CA 1
ATOM 883 C C . GLY A 1 108 ? -7.651 7.712 24.404 1.00 97.00 108 GLY A C 1
ATOM 884 O O . GLY A 1 108 ? -7.219 7.888 25.542 1.00 97.00 108 GLY A O 1
ATOM 885 N N . ILE A 1 109 ? -6.866 7.305 23.402 1.00 97.12 109 ILE A N 1
ATOM 886 C CA . ILE A 1 109 ? -5.430 7.048 23.539 1.00 97.12 109 ILE A CA 1
ATOM 887 C C . ILE A 1 109 ? -4.672 8.363 23.296 1.00 97.12 109 ILE A C 1
ATOM 889 O O . ILE A 1 109 ? -4.738 8.906 22.191 1.00 97.12 109 ILE A O 1
ATOM 893 N N . PRO A 1 110 ? -3.925 8.889 24.284 1.00 93.75 110 PRO A N 1
ATOM 894 C CA . PRO A 1 110 ? -3.193 10.143 24.140 1.00 93.75 110 PRO A CA 1
ATOM 895 C C . PRO A 1 110 ? -1.872 9.911 23.395 1.00 93.75 110 PRO A C 1
ATOM 897 O O . PRO A 1 110 ? -0.801 9.837 23.995 1.00 93.75 110 PRO A O 1
ATOM 900 N N . THR A 1 111 ? -1.945 9.764 22.074 1.00 93.25 111 THR A N 1
ATOM 901 C CA . THR A 1 111 ? -0.769 9.614 21.210 1.00 93.25 111 THR A CA 1
ATOM 902 C C . THR A 1 111 ? -0.963 10.329 19.876 1.00 93.25 111 THR A C 1
ATOM 904 O O . THR A 1 111 ? -2.084 10.609 19.450 1.00 93.25 111 THR A O 1
ATOM 907 N N . SER A 1 112 ? 0.145 10.640 19.216 1.00 88.88 112 SER A N 1
ATOM 908 C CA . SER A 1 112 ? 0.188 11.326 17.929 1.00 88.88 112 SER A CA 1
ATOM 909 C C . SER A 1 112 ? 1.317 10.760 17.081 1.00 88.88 112 SER A C 1
ATOM 911 O O . SER A 1 112 ? 2.283 10.208 17.606 1.00 88.88 112 SER A O 1
ATOM 913 N N . LEU A 1 113 ? 1.215 10.928 15.764 1.00 87.75 113 LEU A N 1
ATOM 914 C CA . LEU A 1 113 ? 2.332 10.632 14.871 1.00 87.75 113 LEU A CA 1
ATOM 915 C C . LEU A 1 113 ? 3.515 11.555 15.189 1.00 87.75 113 LEU A C 1
ATOM 917 O O . LEU A 1 113 ? 3.317 12.715 15.562 1.00 87.75 113 LEU A O 1
ATOM 921 N N . ASP A 1 114 ? 4.734 11.048 15.002 1.00 85.00 114 ASP A N 1
ATOM 922 C CA . ASP A 1 114 ? 5.942 11.874 15.025 1.00 85.00 114 ASP A CA 1
ATOM 923 C C . ASP A 1 114 ? 5.806 12.981 13.963 1.00 85.00 114 ASP A C 1
ATOM 925 O O . ASP A 1 114 ? 5.537 12.661 12.803 1.00 85.00 114 ASP A O 1
ATOM 929 N N . PRO A 1 115 ? 5.977 14.27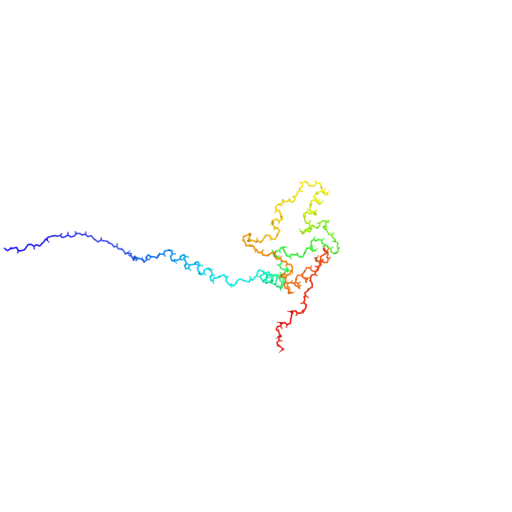2 14.295 1.00 78.12 115 PRO A N 1
ATOM 930 C CA . PRO A 1 115 ? 5.931 15.359 13.317 1.00 78.12 115 PRO A CA 1
ATOM 931 C C . PRO A 1 115 ? 6.846 15.147 12.098 1.00 78.12 115 PRO A C 1
ATOM 933 O O . PRO A 1 115 ? 6.494 15.562 10.993 1.00 78.12 115 PRO A O 1
ATOM 936 N N . ASN A 1 116 ? 7.964 14.437 12.272 1.00 74.44 116 ASN A N 1
ATOM 937 C CA . ASN A 1 116 ? 8.950 14.154 11.229 1.00 74.44 116 ASN A CA 1
ATOM 938 C C . ASN A 1 116 ? 8.569 12.964 10.330 1.00 74.44 116 ASN A C 1
ATOM 940 O O . ASN A 1 116 ? 9.263 12.681 9.355 1.00 74.44 116 ASN A O 1
ATOM 944 N N . HIS A 1 117 ? 7.451 12.270 10.584 1.00 72.75 117 HIS A N 1
ATOM 945 C CA . HIS A 1 117 ? 7.031 11.125 9.761 1.00 72.75 117 HIS A CA 1
ATOM 946 C C . HIS A 1 117 ? 6.824 11.488 8.277 1.00 72.75 117 HIS A C 1
ATOM 948 O O . HIS A 1 117 ? 6.930 10.624 7.406 1.00 72.75 117 HIS A O 1
ATOM 954 N N . LYS A 1 118 ? 6.543 12.763 7.971 1.00 65.25 118 LYS A N 1
ATOM 955 C CA . LYS A 1 118 ? 6.390 13.251 6.592 1.00 65.25 118 LYS A CA 1
ATOM 956 C C . LYS A 1 118 ? 7.700 13.236 5.819 1.00 65.25 118 LYS A C 1
ATOM 958 O O . LYS A 1 118 ? 7.686 12.996 4.616 1.00 65.25 118 LYS A O 1
ATOM 963 N N . GLU A 1 119 ? 8.813 13.479 6.502 1.00 58.94 119 GLU A N 1
ATOM 964 C CA . GLU A 1 119 ? 10.144 13.462 5.897 1.00 58.94 119 GLU A CA 1
ATOM 965 C C . GLU A 1 119 ? 10.565 12.034 5.542 1.00 58.94 119 GLU A C 1
ATOM 967 O O . GLU A 1 119 ? 11.304 11.840 4.587 1.00 58.94 119 GLU A O 1
ATOM 972 N N . ALA A 1 120 ? 10.015 11.025 6.228 1.00 62.47 120 ALA A N 1
ATOM 973 C CA . ALA A 1 120 ? 10.219 9.614 5.906 1.00 62.47 120 ALA A CA 1
ATOM 974 C C . ALA A 1 120 ? 9.390 9.125 4.700 1.00 62.47 120 ALA A C 1
ATOM 976 O O . ALA A 1 120 ? 9.689 8.067 4.141 1.00 62.47 120 ALA A O 1
ATOM 977 N N . ARG A 1 121 ? 8.357 9.868 4.265 1.00 62.16 121 ARG A N 1
ATOM 978 C CA . ARG A 1 121 ? 7.538 9.492 3.101 1.00 62.16 121 ARG A CA 1
ATOM 979 C C . ARG A 1 121 ? 8.371 9.603 1.825 1.00 62.16 121 ARG A C 1
ATOM 981 O O . ARG A 1 121 ? 8.678 10.704 1.358 1.00 62.16 121 ARG A O 1
ATOM 988 N N . ASN A 1 122 ? 8.692 8.449 1.243 1.00 57.12 122 ASN A N 1
ATOM 989 C CA . ASN A 1 122 ? 9.510 8.324 0.035 1.00 57.12 122 ASN A CA 1
ATOM 990 C C . ASN A 1 122 ? 10.918 8.928 0.189 1.00 57.12 122 ASN A C 1
ATOM 992 O O . ASN A 1 122 ? 11.493 9.388 -0.796 1.00 57.12 122 ASN A O 1
ATOM 996 N N . ALA A 1 123 ? 11.474 8.953 1.406 1.00 57.06 123 ALA A N 1
ATOM 997 C CA . ALA A 1 123 ? 12.894 9.226 1.580 1.00 57.06 123 ALA A CA 1
ATOM 998 C C . ALA A 1 123 ? 13.669 8.050 0.983 1.00 57.06 123 ALA A C 1
ATOM 1000 O O . ALA A 1 123 ? 13.679 6.953 1.543 1.00 57.06 123 ALA A O 1
ATOM 1001 N N . GLY A 1 124 ? 14.276 8.254 -0.185 1.00 55.00 124 GLY A N 1
ATOM 1002 C CA . GLY A 1 124 ? 15.193 7.270 -0.744 1.00 55.00 124 GLY A CA 1
ATOM 1003 C C . GLY A 1 124 ? 16.301 6.942 0.263 1.00 55.00 124 GLY A C 1
ATOM 1004 O O . GLY A 1 124 ? 16.663 7.764 1.106 1.00 55.00 124 GLY A O 1
ATOM 1005 N N . HIS A 1 125 ? 16.891 5.750 0.150 1.00 52.75 125 HIS A N 1
ATOM 1006 C CA . HIS A 1 125 ? 18.047 5.351 0.967 1.00 52.75 125 HIS A CA 1
ATOM 1007 C C . HIS A 1 125 ? 19.246 6.318 0.848 1.00 52.75 125 HIS A C 1
ATOM 1009 O O . HIS A 1 125 ? 20.150 6.289 1.682 1.00 52.75 125 H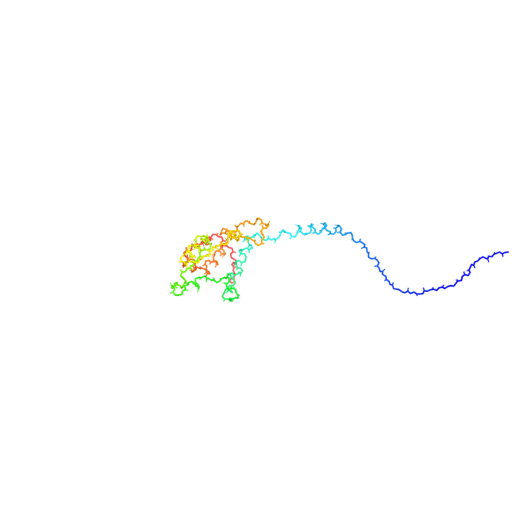IS A O 1
ATOM 1015 N N . TYR A 1 126 ? 19.233 7.200 -0.154 1.00 51.28 126 TYR A N 1
ATOM 1016 C CA . TYR A 1 126 ? 20.231 8.231 -0.397 1.00 51.28 126 TYR A CA 1
ATOM 1017 C C . TYR A 1 126 ? 19.586 9.617 -0.304 1.00 51.28 126 TYR A C 1
ATOM 1019 O O . TYR A 1 126 ? 19.312 10.256 -1.310 1.00 51.28 126 TYR A O 1
ATOM 1027 N N . ALA A 1 127 ? 19.373 10.110 0.919 1.00 47.94 127 ALA A N 1
ATOM 1028 C CA . ALA A 1 127 ? 18.841 11.456 1.182 1.00 47.94 127 ALA A CA 1
ATOM 1029 C C . ALA A 1 127 ? 19.680 12.610 0.576 1.00 47.94 127 ALA A C 1
ATOM 1031 O O . ALA A 1 127 ? 19.246 13.758 0.573 1.00 47.94 127 ALA A O 1
ATOM 1032 N N . TRP A 1 128 ? 20.892 12.317 0.090 1.00 49.84 128 TRP A N 1
ATOM 1033 C CA . TRP A 1 128 ? 21.814 13.266 -0.540 1.00 49.84 128 TRP A CA 1
ATOM 1034 C C . TRP A 1 128 ? 21.739 13.276 -2.073 1.00 49.84 128 TRP A C 1
ATOM 1036 O O . TRP A 1 128 ? 22.257 14.203 -2.693 1.00 49.84 128 TRP A O 1
ATOM 1046 N N . GLU A 1 129 ? 21.094 12.286 -2.691 1.00 54.41 129 GLU A N 1
ATOM 1047 C CA . GLU A 1 129 ? 20.760 12.324 -4.112 1.00 54.41 129 GLU A CA 1
ATOM 1048 C C . GLU A 1 129 ? 19.329 12.852 -4.208 1.00 54.41 129 GLU A C 1
ATOM 1050 O O . GLU A 1 129 ? 18.407 12.265 -3.639 1.00 54.41 129 GLU A O 1
ATOM 1055 N N . GLN A 1 130 ? 19.130 13.981 -4.894 1.00 51.38 130 GLN A N 1
ATOM 1056 C CA . GLN A 1 130 ? 17.802 14.432 -5.323 1.00 51.38 130 GLN A CA 1
ATOM 1057 C C . GLN A 1 130 ? 17.255 13.403 -6.319 1.00 51.38 130 GLN A C 1
ATOM 1059 O O . GLN A 1 130 ? 17.310 13.591 -7.528 1.00 51.38 130 GLN A O 1
ATOM 1064 N N . THR A 1 131 ? 16.822 12.260 -5.803 1.00 56.81 131 THR A N 1
ATOM 1065 C CA . THR A 1 131 ? 16.138 11.234 -6.573 1.00 56.81 131 THR A CA 1
ATOM 1066 C C . THR A 1 131 ? 14.715 11.725 -6.759 1.00 56.81 131 THR A C 1
ATOM 1068 O O . THR A 1 131 ? 14.012 12.012 -5.785 1.00 56.81 131 THR A O 1
ATOM 1071 N N . ASP A 1 132 ? 14.312 11.903 -8.017 1.00 59.78 132 ASP A N 1
ATOM 1072 C CA . ASP A 1 132 ? 12.923 12.198 -8.336 1.00 59.78 132 ASP A CA 1
ATOM 1073 C C . ASP A 1 132 ? 12.035 11.143 -7.673 1.00 59.78 132 ASP A C 1
ATOM 1075 O O . ASP A 1 132 ? 12.328 9.942 -7.683 1.00 59.78 132 ASP A O 1
ATOM 1079 N N . ARG A 1 133 ? 10.966 11.609 -7.024 1.00 72.12 133 ARG A N 1
ATOM 1080 C CA . ARG A 1 133 ? 10.034 10.722 -6.333 1.00 72.12 133 ARG A CA 1
ATOM 1081 C C . ARG A 1 133 ? 9.382 9.822 -7.366 1.00 72.12 133 ARG A C 1
ATOM 1083 O O . ARG A 1 133 ? 8.628 10.305 -8.202 1.00 72.12 133 ARG A O 1
ATOM 1090 N N . MET A 1 134 ? 9.643 8.528 -7.253 1.00 79.56 134 MET A N 1
ATOM 1091 C CA . MET A 1 134 ? 9.000 7.528 -8.088 1.00 79.56 134 MET A CA 1
ATOM 1092 C C . MET A 1 134 ? 7.487 7.558 -7.886 1.00 79.56 134 MET A C 1
ATOM 1094 O O . MET A 1 134 ? 6.980 7.713 -6.770 1.00 79.56 134 MET A O 1
ATOM 1098 N N . THR A 1 135 ? 6.776 7.402 -8.988 1.00 85.62 135 THR A N 1
ATOM 1099 C CA . THR A 1 135 ? 5.329 7.484 -9.103 1.00 85.62 135 THR A CA 1
ATOM 1100 C C . THR A 1 135 ? 4.784 6.248 -9.810 1.00 85.62 135 THR A C 1
ATOM 1102 O O . THR A 1 135 ? 5.519 5.404 -10.321 1.00 85.62 135 THR A O 1
ATOM 1105 N N . VAL A 1 136 ? 3.459 6.146 -9.876 1.00 88.38 136 VAL A N 1
ATOM 1106 C CA . VAL A 1 136 ? 2.785 5.094 -10.649 1.00 88.38 136 VAL A CA 1
ATOM 1107 C C . VAL A 1 136 ? 3.037 5.195 -12.156 1.00 88.38 136 VAL A C 1
ATOM 1109 O O . VAL A 1 136 ? 2.760 4.230 -12.865 1.00 88.38 136 VAL A O 1
ATOM 1112 N N . ASP A 1 137 ? 3.512 6.341 -12.653 1.00 90.44 137 ASP A N 1
ATOM 1113 C CA . ASP A 1 137 ? 3.848 6.552 -14.067 1.00 90.44 137 ASP A CA 1
ATOM 1114 C C . ASP A 1 137 ? 5.218 5.984 -14.443 1.00 90.44 137 ASP A C 1
ATOM 1116 O O . ASP A 1 137 ? 5.496 5.795 -15.621 1.00 90.44 137 ASP A O 1
ATOM 1120 N N . ASP A 1 138 ? 6.034 5.636 -13.449 1.00 90.44 138 ASP A N 1
ATOM 1121 C CA . ASP A 1 138 ? 7.327 4.984 -13.644 1.00 90.44 138 ASP A CA 1
ATOM 1122 C C . ASP A 1 138 ? 7.208 3.452 -13.788 1.00 90.44 138 ASP A C 1
ATOM 1124 O O . ASP A 1 138 ? 8.213 2.766 -13.979 1.00 90.44 138 ASP A O 1
ATOM 1128 N N . LEU A 1 139 ? 5.996 2.894 -13.672 1.00 94.00 139 LEU A N 1
ATOM 1129 C CA . LEU A 1 139 ? 5.729 1.465 -13.844 1.00 94.00 139 LEU A CA 1
ATOM 1130 C C . LEU A 1 139 ? 5.498 1.125 -15.317 1.00 94.00 139 LEU A C 1
ATOM 1132 O O . LEU A 1 139 ? 4.669 1.749 -15.979 1.00 94.00 139 LEU A O 1
ATOM 1136 N N . ASP A 1 140 ? 6.178 0.087 -15.800 1.00 95.19 140 ASP A N 1
ATOM 1137 C CA . ASP A 1 140 ? 5.915 -0.477 -17.119 1.00 95.19 140 ASP A CA 1
ATOM 1138 C C . ASP A 1 140 ? 4.677 -1.387 -17.124 1.00 95.19 140 ASP A C 1
ATOM 1140 O O . ASP A 1 140 ? 4.145 -1.802 -16.089 1.00 95.19 140 ASP A O 1
ATOM 1144 N N . GLU A 1 141 ? 4.209 -1.704 -18.329 1.00 95.19 141 GLU A N 1
ATOM 1145 C CA . GLU A 1 141 ? 2.979 -2.471 -18.532 1.00 95.19 141 GLU A CA 1
ATOM 1146 C C . GLU A 1 141 ? 3.067 -3.892 -17.956 1.00 95.19 141 GLU A C 1
ATOM 1148 O O . GLU A 1 141 ? 2.077 -4.431 -17.456 1.00 95.19 141 GLU A O 1
ATOM 1153 N N . THR A 1 142 ? 4.266 -4.481 -17.961 1.00 95.12 142 THR A N 1
ATOM 1154 C CA . THR A 1 142 ? 4.524 -5.798 -17.369 1.00 95.12 142 THR A CA 1
ATOM 1155 C C . THR A 1 142 ? 4.386 -5.743 -15.848 1.00 95.12 142 THR A C 1
ATOM 1157 O O . THR A 1 142 ? 3.723 -6.594 -15.256 1.00 95.12 142 THR A O 1
ATOM 1160 N N . SER A 1 143 ? 4.957 -4.726 -15.204 1.00 95.19 143 SER A N 1
ATOM 1161 C CA . SER A 1 143 ? 4.840 -4.486 -13.767 1.00 95.19 143 SER A CA 1
ATOM 1162 C C . SER A 1 143 ? 3.395 -4.227 -13.367 1.00 95.19 143 SER A C 1
ATOM 1164 O O . SER A 1 143 ? 2.930 -4.807 -12.388 1.00 95.19 143 SER A O 1
ATOM 1166 N N . ILE A 1 144 ? 2.667 -3.408 -14.133 1.00 96.38 144 ILE A N 1
ATOM 1167 C CA . ILE A 1 144 ? 1.239 -3.147 -13.907 1.00 96.38 144 ILE A CA 1
ATOM 1168 C C . ILE A 1 144 ? 0.439 -4.453 -13.987 1.00 96.38 144 ILE A C 1
ATOM 1170 O O . ILE A 1 144 ? -0.357 -4.728 -13.091 1.00 96.38 144 ILE A O 1
ATOM 1174 N N . GLY A 1 145 ? 0.676 -5.277 -15.013 1.00 95.44 145 GLY A N 1
ATOM 1175 C CA . GLY A 1 145 ? 0.033 -6.585 -15.157 1.00 95.44 145 GLY A CA 1
ATOM 1176 C C . GLY A 1 145 ? 0.299 -7.501 -13.962 1.00 95.44 145 GLY A C 1
ATOM 1177 O O . GLY A 1 145 ? -0.641 -7.973 -13.331 1.00 95.44 145 GLY A O 1
ATOM 1178 N N . LEU A 1 146 ? 1.568 -7.667 -13.578 1.00 93.56 146 LEU A N 1
ATOM 1179 C CA . LEU A 1 146 ? 1.960 -8.502 -12.437 1.00 93.56 146 LEU A CA 1
ATOM 1180 C C . LEU A 1 146 ? 1.354 -8.023 -11.110 1.00 93.56 146 LEU A C 1
ATOM 1182 O O . LEU A 1 146 ? 0.937 -8.840 -10.290 1.00 93.56 146 LEU A O 1
ATOM 1186 N N . ILE A 1 147 ? 1.318 -6.708 -10.879 1.00 94.00 147 ILE A N 1
ATOM 1187 C CA . ILE A 1 147 ? 0.715 -6.122 -9.676 1.00 94.00 147 ILE A CA 1
ATOM 1188 C C . ILE A 1 147 ? -0.790 -6.389 -9.654 1.00 94.00 147 ILE A C 1
ATOM 1190 O O . ILE A 1 147 ? -1.307 -6.831 -8.629 1.00 94.00 147 ILE A O 1
ATOM 1194 N N . ASN A 1 148 ? -1.483 -6.147 -10.767 1.00 95.38 148 ASN A N 1
ATOM 1195 C CA . ASN A 1 148 ? -2.919 -6.381 -10.853 1.00 95.38 148 ASN A CA 1
ATOM 1196 C C . ASN A 1 148 ? -3.254 -7.856 -10.635 1.00 95.38 148 ASN A C 1
ATOM 1198 O O . ASN A 1 148 ? -4.141 -8.146 -9.846 1.00 95.38 148 ASN A O 1
ATOM 1202 N N . ASP A 1 149 ? -2.524 -8.778 -11.264 1.00 92.50 149 ASP A N 1
ATOM 1203 C CA . ASP A 1 149 ? -2.795 -10.213 -11.155 1.00 92.50 149 ASP A CA 1
ATOM 1204 C C . ASP A 1 149 ? -2.621 -10.729 -9.717 1.00 92.50 149 ASP A C 1
ATOM 1206 O O . ASP A 1 149 ? -3.413 -11.537 -9.235 1.00 92.50 149 ASP A O 1
ATOM 1210 N N . ILE A 1 150 ? -1.593 -10.255 -9.006 1.00 91.56 150 ILE A N 1
ATOM 1211 C CA . ILE A 1 150 ? -1.282 -10.723 -7.648 1.00 91.56 150 ILE A CA 1
ATOM 1212 C C . ILE A 1 150 ? -2.161 -10.049 -6.590 1.00 91.56 150 ILE A C 1
ATOM 1214 O O . ILE A 1 150 ? -2.574 -10.697 -5.626 1.00 91.56 150 ILE A O 1
ATOM 1218 N N . TYR A 1 151 ? -2.433 -8.753 -6.743 1.00 93.19 151 TYR A N 1
ATOM 1219 C CA . TYR A 1 151 ? -3.088 -7.937 -5.721 1.00 93.19 151 TYR A CA 1
ATOM 1220 C C . TYR A 1 151 ? -4.513 -7.515 -6.101 1.00 93.19 151 TYR A C 1
ATOM 1222 O O . TYR A 1 151 ? -5.077 -6.648 -5.440 1.00 93.19 151 TYR A O 1
ATOM 1230 N N . GLN A 1 152 ? -5.131 -8.123 -7.120 1.00 95.31 152 GLN A N 1
ATOM 1231 C CA . GLN A 1 152 ? -6.480 -7.780 -7.598 1.00 95.31 152 GLN A CA 1
ATOM 1232 C C . GLN A 1 152 ? -7.496 -7.618 -6.458 1.00 95.31 152 GLN A C 1
ATOM 1234 O O . GLN A 1 152 ? -8.213 -6.619 -6.391 1.00 95.31 152 GLN A O 1
ATOM 1239 N N . LEU A 1 153 ? -7.530 -8.590 -5.543 1.00 93.62 153 LEU A N 1
ATOM 1240 C CA . LEU A 1 153 ? -8.454 -8.591 -4.410 1.00 93.62 153 LEU A CA 1
ATOM 1241 C C . LEU A 1 153 ? -8.136 -7.500 -3.383 1.00 93.62 153 LEU A C 1
ATOM 1243 O O . LEU A 1 153 ? -9.058 -6.996 -2.749 1.00 93.62 153 LEU A O 1
ATOM 1247 N N . ASP A 1 154 ? -6.872 -7.090 -3.235 1.00 94.00 154 ASP A N 1
ATOM 1248 C CA . ASP A 1 154 ? -6.534 -5.930 -2.402 1.00 94.00 154 ASP A CA 1
ATOM 1249 C C . ASP A 1 154 ? -7.162 -4.670 -2.996 1.00 94.00 154 ASP A C 1
ATOM 1251 O O . ASP A 1 154 ? -7.798 -3.903 -2.276 1.00 94.00 154 ASP A O 1
ATOM 1255 N N . PHE A 1 155 ? -7.034 -4.472 -4.313 1.00 95.50 155 PHE A N 1
ATOM 1256 C CA . PHE A 1 155 ? -7.640 -3.325 -4.984 1.00 95.50 155 PHE A CA 1
ATOM 1257 C C . PHE A 1 155 ? -9.161 -3.317 -4.825 1.00 95.50 155 PHE A C 1
ATOM 1259 O O . PHE A 1 155 ? -9.732 -2.307 -4.414 1.00 95.50 155 PHE A O 1
ATOM 1266 N N . GLU A 1 156 ? -9.810 -4.445 -5.101 1.00 94.25 156 GLU A N 1
ATOM 1267 C CA . GLU A 1 156 ? -11.264 -4.573 -5.025 1.00 94.25 156 GLU A CA 1
ATOM 1268 C C . GLU A 1 156 ? -11.790 -4.355 -3.600 1.00 94.25 156 GLU A C 1
ATOM 1270 O O . GLU A 1 156 ? -12.644 -3.497 -3.372 1.00 94.25 156 GLU A O 1
ATOM 1275 N N . LEU A 1 157 ? -11.247 -5.085 -2.623 1.00 93.38 157 LEU A N 1
ATOM 1276 C CA . LEU A 1 157 ? -11.776 -5.107 -1.259 1.00 93.38 157 LEU A CA 1
ATOM 1277 C C . LEU A 1 157 ? -11.366 -3.888 -0.423 1.00 93.38 157 LEU A C 1
ATOM 1279 O O . LEU A 1 157 ? -12.019 -3.590 0.581 1.00 93.38 157 LEU A O 1
ATOM 1283 N N . LEU A 1 158 ? -10.293 -3.183 -0.793 1.00 92.19 158 LEU A N 1
ATOM 1284 C CA . LEU A 1 158 ? -9.851 -1.957 -0.112 1.00 92.19 158 LEU A CA 1
ATOM 1285 C C . LEU A 1 158 ? -10.266 -0.676 -0.859 1.00 92.19 158 LEU A C 1
ATOM 1287 O O . LEU A 1 158 ? -10.030 0.436 -0.372 1.00 92.19 158 LEU A O 1
ATOM 1291 N N . GLY A 1 159 ? -10.942 -0.823 -2.004 1.00 93.25 159 GLY A N 1
ATOM 1292 C CA . GLY A 1 159 ? -11.522 0.281 -2.766 1.00 93.25 159 GLY A CA 1
ATOM 1293 C C . GLY A 1 159 ? -10.493 1.112 -3.533 1.00 93.25 159 GLY A C 1
ATOM 1294 O O . GLY A 1 159 ? -10.692 2.316 -3.705 1.00 93.25 159 GLY A O 1
ATOM 1295 N N . TYR A 1 160 ? -9.399 0.495 -3.983 1.00 94.31 160 TYR A N 1
ATOM 1296 C CA . TYR A 1 160 ? -8.409 1.132 -4.847 1.00 94.31 160 TYR A CA 1
ATOM 1297 C C . TYR A 1 160 ? -8.698 0.857 -6.322 1.00 94.31 160 TYR A C 1
ATOM 1299 O O . TYR A 1 160 ? -9.149 -0.215 -6.723 1.00 94.31 160 TYR A O 1
ATOM 1307 N N . ARG A 1 161 ? -8.380 1.835 -7.171 1.00 94.81 161 ARG A N 1
ATOM 1308 C CA . ARG A 1 161 ? -8.489 1.687 -8.623 1.00 94.81 161 ARG A CA 1
ATOM 1309 C C . ARG A 1 161 ? -7.224 1.039 -9.186 1.00 94.81 161 ARG A C 1
ATOM 1311 O O . ARG A 1 161 ? -6.138 1.584 -9.021 1.00 94.81 161 ARG A O 1
ATOM 1318 N N . MET A 1 162 ? -7.384 -0.049 -9.936 1.00 94.62 162 MET A N 1
ATOM 1319 C CA . MET A 1 162 ? -6.296 -0.625 -10.733 1.00 94.62 162 MET A CA 1
ATOM 1320 C C . MET A 1 162 ? -6.012 0.218 -11.981 1.00 94.62 162 MET A C 1
ATOM 1322 O O . MET A 1 162 ? -6.934 0.607 -12.711 1.00 94.62 162 MET A O 1
ATOM 1326 N N . ARG A 1 163 ? -4.727 0.453 -12.260 1.00 94.56 163 ARG A N 1
ATOM 1327 C CA . ARG A 1 163 ? -4.263 0.941 -13.566 1.00 94.56 163 ARG A CA 1
ATOM 1328 C C . ARG A 1 163 ? -4.287 -0.228 -14.544 1.00 94.56 163 ARG A C 1
ATOM 1330 O O . ARG A 1 163 ? -3.837 -1.310 -14.201 1.00 94.56 163 ARG A O 1
ATOM 1337 N N . GLN A 1 164 ? -4.828 -0.031 -15.739 1.00 92.00 164 GLN A N 1
ATOM 1338 C CA . GLN A 1 164 ? -4.843 -1.080 -16.760 1.00 92.00 164 GLN A CA 1
ATOM 1339 C C . GLN A 1 164 ? -3.560 -1.020 -17.584 1.00 92.00 164 GLN A C 1
ATOM 1341 O O . GLN A 1 164 ? -3.129 0.096 -17.887 1.00 92.00 164 GLN A O 1
ATOM 1346 N N . PRO A 1 165 ? -2.975 -2.170 -17.963 1.00 88.50 165 PRO A N 1
ATOM 1347 C CA . PRO A 1 165 ? -1.831 -2.150 -18.841 1.00 88.50 165 PRO A CA 1
ATOM 1348 C C . PRO A 1 165 ? -2.254 -1.701 -20.249 1.00 88.50 165 PRO A C 1
ATOM 1350 O O . PRO A 1 165 ? -3.252 -2.191 -20.793 1.00 88.50 165 PRO A O 1
ATOM 1353 N N . ASN A 1 166 ? -1.519 -0.777 -20.862 1.00 82.44 166 ASN A N 1
ATOM 1354 C CA . ASN A 1 166 ? -1.736 -0.384 -22.248 1.00 82.44 166 ASN A CA 1
ATOM 1355 C C . ASN A 1 166 ? -1.324 -1.540 -23.168 1.00 82.44 166 ASN A C 1
ATOM 1357 O O . ASN A 1 166 ? -0.147 -1.858 -23.329 1.00 82.44 166 ASN A O 1
ATOM 1361 N N . LYS A 1 167 ? -2.309 -2.163 -23.822 1.00 59.38 167 LYS A N 1
ATOM 1362 C CA . LYS A 1 167 ? -2.111 -3.327 -24.708 1.00 59.38 167 LYS A CA 1
ATOM 1363 C C . LYS A 1 167 ? -1.307 -3.033 -25.987 1.00 59.38 167 LYS A C 1
ATOM 1365 O O . LYS A 1 167 ? -1.064 -3.950 -26.763 1.00 59.38 167 LYS A O 1
ATOM 1370 N N . GLU A 1 168 ? -0.894 -1.790 -26.222 1.00 52.22 168 GLU A N 1
ATOM 1371 C CA . GLU A 1 168 ? -0.275 -1.354 -27.482 1.00 52.22 168 GLU A CA 1
ATOM 1372 C C . GLU A 1 168 ? 1.261 -1.480 -27.522 1.00 52.22 168 GLU A C 1
ATOM 1374 O O . GLU A 1 168 ? 1.854 -1.234 -28.567 1.00 52.22 168 GLU A O 1
ATOM 1379 N N . GLN A 1 169 ? 1.924 -1.920 -26.442 1.00 48.34 169 GLN A N 1
ATOM 1380 C CA . GLN A 1 169 ? 3.396 -2.059 -26.395 1.00 48.34 169 GLN A CA 1
ATOM 1381 C C . GLN A 1 169 ? 3.906 -3.492 -26.128 1.00 48.34 169 GLN A C 1
ATOM 1383 O O . GLN A 1 169 ? 5.075 -3.686 -25.816 1.00 48.34 169 GLN A O 1
ATOM 1388 N N . GLY A 1 170 ? 3.056 -4.516 -26.281 1.00 44.12 170 GLY A N 1
ATOM 1389 C CA . GLY A 1 170 ? 3.392 -5.923 -25.988 1.00 44.12 170 GLY A CA 1
ATOM 1390 C C . GLY A 1 170 ? 3.690 -6.829 -27.194 1.00 44.12 170 GLY A C 1
ATOM 1391 O O . GLY A 1 170 ? 3.656 -8.048 -27.046 1.00 44.12 170 GLY A O 1
ATOM 1392 N N . ALA A 1 171 ? 3.931 -6.286 -28.391 1.00 43.62 171 ALA A N 1
ATOM 1393 C CA . ALA A 1 171 ? 4.029 -7.069 -29.633 1.00 43.62 171 ALA A CA 1
ATOM 1394 C C . ALA A 1 171 ? 5.455 -7.513 -30.024 1.00 43.62 171 ALA A C 1
ATOM 1396 O O . ALA A 1 171 ? 5.716 -7.680 -31.211 1.00 43.62 171 ALA A O 1
ATOM 1397 N N . ASP A 1 172 ? 6.362 -7.726 -29.065 1.00 46.09 172 ASP A N 1
ATOM 1398 C CA . ASP A 1 172 ? 7.723 -8.220 -29.355 1.00 46.09 172 ASP A CA 1
ATOM 1399 C C . ASP A 1 172 ? 8.118 -9.438 -28.498 1.00 46.09 172 ASP A C 1
ATOM 1401 O O . ASP A 1 172 ? 9.258 -9.613 -28.068 1.00 46.09 172 ASP A O 1
ATOM 1405 N N . ALA A 1 173 ? 7.148 -10.319 -28.231 1.00 43.75 173 ALA A N 1
ATOM 1406 C CA . ALA A 1 173 ? 7.444 -11.652 -27.716 1.00 43.75 173 ALA A CA 1
ATOM 1407 C C . ALA A 1 173 ? 7.996 -12.533 -28.860 1.00 43.75 173 ALA A C 1
ATOM 1409 O O . ALA A 1 173 ? 7.346 -12.643 -29.906 1.00 43.75 173 ALA A O 1
ATOM 1410 N N . PRO A 1 174 ? 9.161 -13.190 -28.694 1.00 43.75 174 PRO A N 1
ATOM 1411 C CA . PRO A 1 174 ? 9.745 -14.018 -29.740 1.00 43.75 174 PRO A CA 1
ATOM 1412 C C . PRO A 1 174 ? 8.846 -15.224 -30.019 1.00 43.75 174 PRO A C 1
ATOM 1414 O O . PRO A 1 174 ? 8.558 -16.026 -29.128 1.00 43.75 174 PRO A O 1
ATOM 1417 N N . GLN A 1 175 ? 8.417 -15.359 -31.275 1.00 39.97 175 GLN A N 1
ATOM 1418 C CA . GLN A 1 175 ? 7.739 -16.557 -31.757 1.00 39.97 175 GLN A CA 1
ATOM 1419 C C . GLN A 1 175 ? 8.680 -17.754 -31.583 1.00 39.97 175 GLN A C 1
ATOM 1421 O O . GLN A 1 175 ? 9.747 -17.811 -32.196 1.00 39.97 175 GLN A O 1
ATOM 1426 N N . GLN A 1 176 ? 8.296 -18.706 -30.733 1.00 34.88 176 GLN A N 1
ATOM 1427 C CA . GLN A 1 176 ? 8.950 -20.008 -30.705 1.00 34.88 176 GLN A CA 1
ATOM 1428 C C . GLN A 1 176 ? 8.569 -20.775 -31.979 1.00 34.88 176 GLN A C 1
ATOM 1430 O O . GLN A 1 176 ? 7.385 -20.801 -32.325 1.00 34.88 176 GLN A O 1
ATOM 1435 N N . PRO A 1 177 ? 9.534 -21.372 -32.697 1.00 43.62 177 PRO A N 1
ATOM 1436 C CA . PRO A 1 177 ? 9.223 -22.158 -33.878 1.00 43.62 177 PRO A CA 1
ATOM 1437 C C . PRO A 1 177 ? 8.557 -23.480 -33.476 1.00 43.62 177 PRO A C 1
ATOM 1439 O O . PRO A 1 177 ? 8.945 -24.101 -32.484 1.00 43.62 177 PRO A O 1
ATOM 1442 N N . LEU A 1 178 ? 7.546 -23.854 -34.265 1.00 44.50 178 LEU A N 1
ATOM 1443 C CA . LEU A 1 178 ? 6.869 -25.156 -34.261 1.00 44.50 178 LEU A CA 1
ATOM 1444 C C . LEU A 1 178 ? 7.838 -26.312 -34.541 1.00 44.50 178 LEU A C 1
ATOM 1446 O O . LEU A 1 178 ? 8.743 -26.125 -35.387 1.00 44.50 178 LEU A O 1
#

InterPro domains:
  IPR005331 Sulfotransferase [PF03567] (65-160)

Secondary structure (DSSP, 8-state):
-------------------------HHHHHHHHHHHHHTS-S-PPPHHHHHHHHHHHHHHTSGGGS-S-GGGS-THHHHEETTEE--S----TTTHHHHHHHHHHHTT------GGGGTTTT--S-TTS------GGG--HHHHHHHHHHHHHHHHHHTPPPPPP-GGG---------

Radius of gyration: 34.53 Å; chains: 1; bounding box: 132×40×58 Å

Sequence (178 aa):
EAPSGESDVAESVNTDGNAQSPIIDIGQLSFNRRRRLLSLSLDRDPPQLELNKWIHHKLGSGRFLHMETAHRLPQHLYVYKNDTKLIDHVLRYEELETEFPKLMSFYGIPTSLDPNHKEARNAGHYAWEQTDRMTVDDLDETSIGLINDIYQLDFELLGYRMRQPNKEQGADAPQQPL

pLDDT: mean 70.52, std 23.19, range [29.28, 97.19]